Protein AF-A0A5B8VKL2-F1 (afdb_monomer)

pLDDT: mean 73.85, std 15.48, range [32.75, 89.12]

Sequence (93 aa):
MKSGGSGAKTGASWSDALDNIQVAIDGASTGDQVWVAQGAFNGLAANGFGFILKDGVSLYGGFAGTESAIDQRDLSVHTSTLRGGYSSEKDTR

Foldseek 3Di:
DDPDQPDPLQQPALSSPHPAQQVNQVSDDQQEEREDWADEEEAPPVVQFFHDHDHNYHYDYQHNSHDPDPVPGDCPPTPYHGGTDDPPPPPPD

InterPro domains:
  IPR011050 Pectin lyase fold/virulence factor [SSF51126] (3-69)

Structure (mmCIF, N/CA/C/O backbone):
data_AF-A0A5B8VKL2-F1
#
_entry.id   AF-A0A5B8VKL2-F1
#
loop_
_atom_site.group_PDB
_atom_site.id
_atom_site.type_symbol
_atom_site.label_atom_id
_atom_site.label_alt_id
_atom_site.label_comp_id
_atom_site.label_asym_id
_atom_site.label_entity_id
_atom_site.label_seq_id
_atom_site.pdbx_PDB_ins_code
_atom_site.Cartn_x
_atom_site.Cartn_y
_atom_site.Cartn_z
_atom_site.occupancy
_atom_site.B_iso_or_equiv
_atom_site.auth_seq_id
_atom_site.auth_comp_id
_atom_site.auth_asym_id
_atom_site.auth_atom_id
_atom_site.pdbx_PDB_model_num
ATOM 1 N N . MET A 1 1 ? -4.045 5.996 -12.979 1.00 37.94 1 MET A N 1
ATOM 2 C CA . MET A 1 1 ? -3.283 6.972 -12.172 1.00 37.94 1 MET A CA 1
ATOM 3 C C . MET A 1 1 ? -4.047 8.287 -12.228 1.00 37.94 1 MET A C 1
ATOM 5 O O . MET A 1 1 ? -4.105 8.879 -13.299 1.00 37.94 1 MET A O 1
ATOM 9 N N . LYS A 1 2 ? -4.745 8.689 -11.157 1.00 34.38 2 LYS A N 1
ATOM 10 C CA . LYS A 1 2 ? -5.396 10.005 -11.111 1.00 34.38 2 LYS A CA 1
ATOM 11 C C . LYS A 1 2 ? -4.461 10.962 -10.386 1.00 34.38 2 LYS A C 1
ATOM 13 O O . LYS A 1 2 ? -4.287 10.888 -9.180 1.00 34.38 2 LYS A O 1
ATOM 18 N N . SER A 1 3 ? -3.851 11.837 -11.170 1.00 52.72 3 SER A N 1
ATOM 19 C CA . SER A 1 3 ? -3.157 13.027 -10.703 1.00 52.72 3 SER A CA 1
ATOM 20 C C . SER A 1 3 ? -4.144 13.927 -9.956 1.00 52.72 3 SER A C 1
ATOM 22 O O . SER A 1 3 ? -5.068 14.459 -10.575 1.00 52.72 3 SER A O 1
ATOM 24 N N . GLY A 1 4 ? -3.963 14.085 -8.645 1.00 39.00 4 GLY A N 1
ATOM 25 C CA . GLY A 1 4 ? -4.687 15.084 -7.855 1.00 39.00 4 GLY A CA 1
ATOM 26 C C . GLY A 1 4 ? -5.159 14.588 -6.493 1.00 39.00 4 GLY A C 1
ATOM 27 O O . GLY A 1 4 ? -6.358 14.452 -6.280 1.00 39.00 4 GLY A O 1
ATOM 28 N N . GLY A 1 5 ? -4.223 14.362 -5.574 1.00 32.75 5 GLY A N 1
ATOM 29 C CA . GLY A 1 5 ? -4.498 14.217 -4.148 1.00 32.75 5 GLY A CA 1
ATOM 30 C C . GLY A 1 5 ? -3.473 15.037 -3.378 1.00 32.75 5 GLY A C 1
ATOM 31 O O . GLY A 1 5 ? -2.339 14.602 -3.211 1.00 32.75 5 GLY A O 1
ATOM 32 N N . SER A 1 6 ? -3.844 16.248 -2.963 1.00 38.75 6 SER A N 1
ATOM 33 C CA . SER A 1 6 ? -3.043 17.135 -2.104 1.00 38.75 6 SER A CA 1
ATOM 34 C C . SER A 1 6 ? -3.036 16.661 -0.647 1.00 38.75 6 SER A C 1
ATOM 36 O O . SER A 1 6 ? -3.203 17.455 0.274 1.00 38.75 6 SER A O 1
ATOM 38 N N . GLY A 1 7 ? -2.925 15.358 -0.441 1.00 39.69 7 GLY A N 1
ATOM 39 C CA . GLY A 1 7 ? -2.720 14.774 0.865 1.00 39.69 7 GLY A CA 1
ATOM 40 C C . GLY A 1 7 ? -1.217 14.680 1.144 1.00 39.69 7 GLY A C 1
ATOM 41 O O . GLY A 1 7 ? -0.412 14.731 0.215 1.00 39.69 7 GLY A O 1
ATOM 42 N N . ALA A 1 8 ? -0.803 14.583 2.403 1.00 45.38 8 ALA A N 1
ATOM 43 C CA . ALA A 1 8 ? 0.593 14.589 2.844 1.00 45.38 8 ALA A CA 1
ATOM 44 C C . ALA A 1 8 ? 1.502 13.501 2.207 1.00 45.38 8 ALA A C 1
ATOM 46 O O . ALA A 1 8 ? 2.686 13.445 2.535 1.00 45.38 8 ALA A O 1
ATOM 47 N N . LYS A 1 9 ? 0.978 12.658 1.298 1.00 50.84 9 LYS A N 1
ATOM 48 C CA . LYS A 1 9 ? 1.660 11.522 0.654 1.00 50.84 9 LYS A CA 1
ATOM 49 C C . LYS A 1 9 ? 2.278 10.589 1.688 1.00 50.84 9 LYS A C 1
ATOM 51 O O . LYS A 1 9 ? 3.378 10.079 1.516 1.00 50.84 9 LYS A O 1
ATOM 56 N N . THR A 1 10 ? 1.581 10.402 2.798 1.00 54.84 10 THR A N 1
ATOM 57 C CA . THR A 1 10 ? 2.039 9.562 3.904 1.00 54.84 10 THR A CA 1
ATOM 58 C C . THR A 1 10 ? 1.747 8.087 3.660 1.00 54.84 10 THR A C 1
ATOM 60 O O . THR A 1 10 ? 2.249 7.251 4.400 1.00 54.84 10 THR A O 1
ATOM 63 N N . GLY A 1 11 ? 0.917 7.750 2.662 1.00 58.41 11 GLY A N 1
ATOM 64 C CA . GLY A 1 11 ? 0.387 6.398 2.490 1.00 58.41 11 GLY A CA 1
ATOM 65 C C . GLY A 1 11 ? -0.640 6.002 3.558 1.00 58.41 11 GLY A C 1
ATOM 66 O O . GLY A 1 11 ? -1.049 4.849 3.593 1.00 58.41 11 GLY A O 1
ATOM 67 N N . ALA A 1 12 ? -1.074 6.938 4.414 1.00 65.19 12 ALA A N 1
ATOM 68 C CA . ALA A 1 12 ? -2.005 6.670 5.516 1.00 65.19 12 ALA A CA 1
ATOM 69 C C . ALA A 1 12 ? -3.471 6.506 5.069 1.00 65.19 12 ALA A C 1
ATOM 71 O O . ALA A 1 12 ? -4.320 6.088 5.852 1.00 65.19 12 ALA A O 1
ATOM 72 N N . SER A 1 13 ? -3.785 6.871 3.825 1.00 70.75 13 SER A N 1
ATOM 73 C CA . SER A 1 13 ? -5.112 6.749 3.229 1.00 70.75 13 SER A CA 1
ATOM 74 C C . SER A 1 13 ? -4.996 6.584 1.714 1.00 70.75 13 SER A C 1
ATOM 76 O O . SER A 1 13 ? -3.967 6.919 1.124 1.00 70.75 13 SER A O 1
ATOM 78 N N . TRP A 1 14 ? -6.065 6.140 1.053 1.00 77.56 14 TRP A N 1
ATOM 79 C CA . TRP A 1 14 ? -6.090 6.071 -0.411 1.00 77.56 14 TRP A CA 1
ATOM 80 C C . TRP A 1 14 ? -5.960 7.441 -1.089 1.00 77.56 14 TRP A C 1
ATOM 82 O O . TRP A 1 14 ? -5.364 7.541 -2.160 1.00 77.56 14 TRP A O 1
ATOM 92 N N . SER A 1 15 ? -6.452 8.510 -0.452 1.00 69.56 15 SER A N 1
ATOM 93 C CA . SER A 1 15 ? -6.239 9.892 -0.908 1.00 69.56 15 SER A CA 1
ATOM 94 C C . SER A 1 15 ? -4.791 10.373 -0.759 1.00 69.56 15 SER A C 1
ATOM 96 O O . SER A 1 15 ? -4.394 11.316 -1.442 1.00 69.56 15 SER A O 1
ATOM 98 N N . ASP A 1 16 ? -4.012 9.713 0.100 1.00 64.19 16 ASP A N 1
ATOM 99 C CA . ASP A 1 16 ? -2.596 9.966 0.392 1.00 64.19 16 ASP A CA 1
ATOM 100 C C . ASP A 1 16 ? -1.669 8.889 -0.193 1.00 64.19 16 ASP A C 1
ATOM 102 O O . ASP A 1 16 ? -0.508 8.785 0.219 1.00 64.19 16 ASP A O 1
ATOM 106 N N . ALA A 1 17 ? -2.182 8.055 -1.102 1.00 69.31 17 ALA A N 1
ATOM 107 C CA . ALA A 1 17 ? -1.462 6.896 -1.602 1.00 69.31 17 ALA A CA 1
ATOM 108 C C . ALA A 1 17 ? -0.125 7.293 -2.243 1.00 69.31 17 ALA A C 1
ATOM 110 O O . ALA A 1 17 ? -0.014 8.275 -2.983 1.00 69.31 17 ALA A O 1
ATOM 111 N N . LEU A 1 18 ? 0.900 6.496 -1.955 1.00 72.44 18 LEU A N 1
ATOM 112 C CA . LEU A 1 18 ? 2.221 6.648 -2.544 1.00 72.44 18 LEU A CA 1
ATOM 113 C C . LEU A 1 18 ? 2.265 5.982 -3.922 1.00 72.44 18 LEU A C 1
ATOM 115 O O . LEU A 1 18 ? 1.827 4.847 -4.093 1.00 72.44 18 LEU A O 1
ATOM 119 N N . ASP A 1 19 ? 2.886 6.659 -4.888 1.00 74.56 19 ASP A N 1
ATOM 120 C CA . ASP A 1 19 ? 3.096 6.125 -6.243 1.00 74.56 19 ASP A CA 1
ATOM 121 C C . ASP A 1 19 ? 4.212 5.057 -6.298 1.00 74.56 19 ASP A C 1
ATOM 123 O O . ASP A 1 19 ? 4.469 4.462 -7.345 1.00 74.56 19 ASP A O 1
ATOM 127 N N . ASN A 1 20 ? 4.902 4.818 -5.176 1.00 78.25 20 ASN A N 1
ATOM 128 C CA . ASN A 1 20 ? 6.020 3.888 -5.069 1.00 78.25 20 ASN A CA 1
ATOM 129 C C . ASN A 1 20 ? 5.875 2.997 -3.824 1.00 78.25 20 ASN A C 1
ATOM 131 O O . ASN A 1 20 ? 5.953 3.472 -2.691 1.00 78.25 20 ASN A O 1
ATOM 135 N N . ILE A 1 21 ? 5.723 1.690 -4.054 1.00 83.00 21 ILE A N 1
ATOM 136 C CA . ILE A 1 21 ? 5.581 0.679 -2.995 1.00 83.00 21 ILE A CA 1
ATOM 137 C C . ILE A 1 21 ? 6.838 0.602 -2.116 1.00 83.00 21 ILE A C 1
ATOM 139 O O . ILE A 1 21 ? 6.710 0.419 -0.911 1.00 83.00 21 ILE A O 1
ATOM 143 N N . GLN A 1 22 ? 8.043 0.774 -2.675 1.00 84.88 22 GLN A N 1
ATOM 144 C CA . GLN A 1 22 ? 9.275 0.734 -1.878 1.00 84.88 22 GLN A CA 1
ATOM 145 C C . GLN A 1 22 ? 9.323 1.893 -0.880 1.00 84.88 22 GLN A C 1
ATOM 147 O O . GLN A 1 22 ? 9.638 1.674 0.280 1.00 84.88 22 GLN A O 1
ATOM 152 N N . VAL A 1 23 ? 8.909 3.095 -1.292 1.00 83.12 23 VAL A N 1
ATOM 153 C CA . VAL A 1 23 ? 8.827 4.257 -0.388 1.00 83.12 23 VAL A CA 1
ATOM 154 C C . VAL A 1 23 ? 7.825 4.004 0.743 1.00 83.12 23 VAL A C 1
ATOM 156 O O . VAL A 1 23 ? 8.090 4.366 1.887 1.00 83.12 23 VAL A O 1
ATOM 159 N N . ALA A 1 24 ? 6.700 3.347 0.445 1.00 84.19 24 ALA A N 1
ATOM 160 C CA . ALA A 1 24 ? 5.714 2.980 1.460 1.00 84.19 24 ALA A CA 1
ATOM 161 C C . ALA A 1 24 ? 6.272 1.960 2.467 1.00 84.19 24 ALA A C 1
ATOM 163 O O . ALA A 1 24 ? 6.073 2.1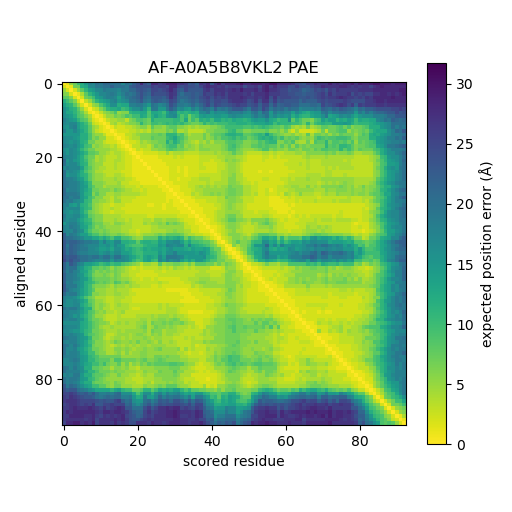15 3.669 1.00 84.19 24 ALA A O 1
ATOM 164 N N . ILE A 1 25 ? 7.008 0.949 1.992 1.00 84.19 25 ILE A N 1
ATOM 165 C CA . ILE A 1 25 ? 7.664 -0.033 2.864 1.00 84.19 25 ILE A CA 1
ATOM 166 C C . ILE A 1 25 ? 8.749 0.637 3.714 1.00 84.19 25 ILE A C 1
ATOM 168 O O . ILE A 1 25 ? 8.820 0.385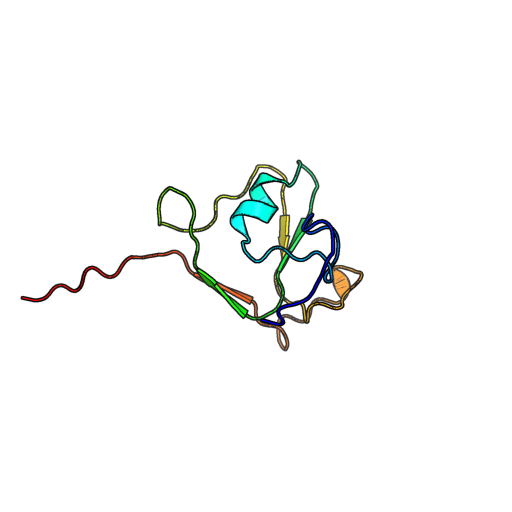 4.913 1.00 84.19 25 ILE A O 1
ATOM 172 N N . ASP A 1 26 ? 9.570 1.511 3.131 1.00 84.94 26 ASP A N 1
ATOM 173 C CA . ASP A 1 26 ? 10.677 2.165 3.833 1.00 84.94 26 ASP A CA 1
ATOM 174 C C . ASP A 1 26 ? 10.178 3.038 4.998 1.00 84.94 26 ASP A C 1
ATOM 176 O O . ASP A 1 26 ? 10.787 3.035 6.076 1.00 84.94 26 ASP A O 1
ATOM 180 N N . GLY A 1 27 ? 9.040 3.717 4.804 1.00 83.69 27 GLY A N 1
ATOM 181 C CA . GLY A 1 27 ? 8.363 4.531 5.818 1.00 83.69 27 GLY A CA 1
ATOM 182 C C . GLY A 1 27 ? 7.577 3.743 6.874 1.00 83.69 27 GLY A C 1
ATOM 183 O O . GLY A 1 27 ? 7.264 4.302 7.922 1.00 83.69 27 GLY A O 1
ATOM 184 N N . ALA A 1 28 ? 7.286 2.462 6.636 1.00 85.19 28 ALA A N 1
ATOM 185 C CA . ALA A 1 28 ? 6.531 1.615 7.556 1.00 85.19 28 ALA A CA 1
ATOM 186 C C . ALA A 1 28 ? 7.394 1.109 8.727 1.00 85.19 28 ALA A C 1
ATOM 188 O O . ALA A 1 28 ? 8.595 0.851 8.586 1.00 85.19 28 ALA A O 1
ATOM 189 N N . SER A 1 29 ? 6.778 0.937 9.891 1.00 85.25 29 SER A N 1
ATOM 190 C CA . SER A 1 29 ? 7.376 0.372 11.103 1.00 85.25 29 SER A CA 1
ATOM 191 C C . SER A 1 29 ? 6.940 -1.078 11.323 1.00 85.25 29 SER A C 1
ATOM 193 O O . SER A 1 29 ? 5.981 -1.562 10.732 1.00 85.25 29 SER A O 1
ATOM 195 N N . THR A 1 30 ? 7.650 -1.804 12.185 1.00 84.81 30 THR A N 1
ATOM 196 C CA . THR A 1 30 ? 7.268 -3.167 12.578 1.00 84.81 30 THR A CA 1
ATOM 197 C C . THR A 1 30 ? 5.827 -3.194 13.106 1.00 84.81 30 THR A C 1
ATOM 199 O O . THR A 1 30 ? 5.492 -2.456 14.028 1.00 84.81 30 THR A O 1
ATOM 202 N N . GLY A 1 31 ? 4.990 -4.060 12.531 1.00 84.25 31 GLY A N 1
ATOM 203 C CA . GLY A 1 31 ? 3.555 -4.163 12.808 1.00 84.25 31 GLY A CA 1
ATOM 204 C C . GLY A 1 31 ? 2.666 -3.448 11.785 1.00 84.25 31 GLY A C 1
ATOM 205 O O . GLY A 1 31 ? 1.472 -3.747 11.718 1.00 84.25 31 GLY A O 1
ATOM 206 N N . ASP A 1 32 ? 3.232 -2.566 10.959 1.00 85.81 32 ASP A N 1
ATOM 207 C CA . ASP A 1 32 ? 2.472 -1.820 9.960 1.00 85.81 32 ASP A CA 1
ATOM 208 C C . ASP A 1 32 ? 2.111 -2.675 8.741 1.00 85.81 32 ASP A C 1
ATOM 210 O O . ASP A 1 32 ? 2.741 -3.687 8.403 1.00 85.81 32 ASP A O 1
ATOM 214 N N . GLN A 1 33 ? 1.070 -2.220 8.049 1.00 86.31 33 GLN A N 1
ATOM 215 C CA . GLN A 1 33 ? 0.558 -2.841 6.841 1.00 86.31 33 GLN A CA 1
ATOM 216 C C . GLN A 1 33 ? 0.608 -1.846 5.686 1.00 86.31 33 GLN A C 1
ATOM 218 O O . GLN A 1 33 ? 0.095 -0.735 5.785 1.00 86.31 33 GLN A O 1
ATOM 223 N N . VAL A 1 34 ? 1.168 -2.277 4.564 1.00 87.75 34 VAL A N 1
ATOM 224 C CA . VAL A 1 34 ? 1.168 -1.538 3.304 1.00 87.75 34 VAL A CA 1
ATOM 225 C C . VAL A 1 34 ? 0.106 -2.149 2.399 1.00 87.75 34 VAL A C 1
ATOM 227 O O . VAL A 1 34 ? 0.164 -3.337 2.071 1.00 87.75 34 VAL A O 1
ATOM 230 N N . TRP A 1 35 ? -0.889 -1.353 2.015 1.00 88.25 35 TRP A N 1
ATOM 231 C CA . TRP A 1 35 ? -1.979 -1.787 1.142 1.00 88.25 35 TRP A CA 1
ATOM 232 C C . TRP A 1 35 ? -1.754 -1.266 -0.276 1.00 88.25 35 TRP A C 1
ATOM 234 O O . TRP A 1 35 ? -1.457 -0.094 -0.495 1.00 88.25 35 TRP A O 1
ATOM 244 N N . VAL A 1 36 ? -1.877 -2.160 -1.250 1.00 85.94 36 VAL A N 1
ATOM 245 C CA . VAL A 1 36 ? -1.565 -1.917 -2.656 1.00 85.94 36 VAL A CA 1
ATOM 246 C C . VAL A 1 36 ? -2.843 -2.069 -3.466 1.00 85.94 36 VAL A C 1
ATOM 248 O O . VAL A 1 36 ? -3.462 -3.134 -3.481 1.00 85.94 36 VAL A O 1
ATOM 251 N N . ALA A 1 37 ? -3.230 -1.003 -4.162 1.00 86.44 37 ALA A N 1
ATOM 252 C CA . ALA A 1 37 ? -4.354 -1.051 -5.086 1.00 86.44 37 ALA A CA 1
ATOM 253 C C . ALA A 1 37 ? -4.085 -2.025 -6.248 1.00 86.44 37 ALA A C 1
ATOM 255 O O . ALA A 1 37 ? -2.954 -2.455 -6.498 1.00 86.44 37 ALA A O 1
ATOM 256 N N . GLN A 1 38 ? -5.125 -2.373 -6.995 1.00 85.81 38 GLN A N 1
ATOM 257 C CA . GLN A 1 38 ? -4.984 -3.131 -8.228 1.00 85.81 38 GLN A CA 1
ATOM 258 C C . GLN A 1 38 ? -4.062 -2.407 -9.218 1.00 85.81 38 GLN A C 1
ATOM 260 O O . GLN A 1 38 ? -4.058 -1.177 -9.324 1.00 85.81 38 GLN A O 1
ATOM 265 N N . GLY A 1 39 ? -3.286 -3.177 -9.974 1.00 83.31 39 GLY A N 1
ATOM 266 C CA . GLY A 1 39 ? -2.345 -2.627 -10.945 1.00 83.31 39 GLY A CA 1
ATOM 267 C C . GLY A 1 39 ? -1.084 -3.461 -11.105 1.00 83.31 39 GLY A C 1
ATOM 268 O O . GLY A 1 39 ? -0.897 -4.478 -10.440 1.00 83.31 39 GLY A O 1
ATOM 269 N N . ALA A 1 40 ? -0.212 -3.024 -12.011 1.00 81.81 40 ALA A N 1
ATOM 270 C CA . ALA A 1 40 ? 1.095 -3.627 -12.236 1.00 81.81 40 ALA A CA 1
ATOM 271 C C . ALA A 1 40 ? 2.191 -2.693 -11.716 1.00 81.81 40 ALA A C 1
ATOM 273 O O . ALA A 1 40 ? 2.300 -1.552 -12.167 1.00 81.81 40 ALA A O 1
ATOM 274 N N . PHE A 1 41 ? 3.007 -3.193 -10.793 1.00 80.62 41 PHE A N 1
ATOM 275 C CA . PHE A 1 41 ? 4.056 -2.434 -10.123 1.00 80.62 41 PHE A CA 1
ATOM 276 C C . PHE A 1 41 ? 5.399 -3.105 -10.361 1.00 80.62 41 PHE A C 1
ATOM 278 O O . PHE A 1 41 ? 5.569 -4.296 -10.093 1.00 80.62 41 PHE A O 1
ATOM 285 N N . ASN A 1 42 ? 6.358 -2.332 -10.856 1.00 76.38 42 ASN A N 1
ATOM 286 C CA . ASN A 1 42 ? 7.718 -2.804 -11.062 1.00 76.38 42 ASN A CA 1
ATOM 287 C C . ASN A 1 42 ? 8.563 -2.414 -9.850 1.00 76.38 42 ASN A C 1
ATOM 289 O O . ASN A 1 42 ? 8.541 -1.260 -9.421 1.00 76.38 42 ASN A O 1
ATOM 293 N N . GLY A 1 43 ? 9.287 -3.383 -9.300 1.00 69.25 43 GLY A N 1
ATOM 294 C CA . GLY A 1 43 ? 10.227 -3.161 -8.215 1.00 69.25 43 GLY A CA 1
ATOM 295 C C . GLY A 1 43 ? 11.374 -2.279 -8.689 1.00 69.25 43 GLY A C 1
ATOM 296 O O . GLY A 1 43 ? 12.076 -2.626 -9.636 1.00 69.25 43 GLY A O 1
ATOM 297 N N . LEU A 1 44 ? 11.541 -1.137 -8.028 1.00 65.50 44 LEU A N 1
ATOM 298 C CA . LEU A 1 44 ? 12.627 -0.182 -8.254 1.00 65.50 44 LEU A CA 1
ATOM 299 C C . LEU A 1 44 ? 13.509 -0.059 -7.005 1.00 65.50 44 LEU A C 1
ATOM 301 O O . LEU A 1 44 ? 14.020 1.023 -6.721 1.00 65.50 44 LEU A O 1
ATOM 305 N N . ALA A 1 45 ? 13.666 -1.131 -6.215 1.00 63.06 45 ALA A N 1
ATOM 306 C CA . ALA A 1 45 ? 14.673 -1.119 -5.156 1.00 63.06 45 ALA A CA 1
ATOM 307 C C . ALA A 1 45 ? 16.045 -0.766 -5.754 1.00 63.06 45 ALA A C 1
ATOM 309 O O . ALA A 1 45 ? 16.298 -1.060 -6.922 1.00 63.06 45 ALA A O 1
ATOM 310 N N . ALA A 1 46 ? 16.938 -0.166 -4.959 1.00 59.38 46 ALA A N 1
ATOM 311 C CA . ALA A 1 46 ? 18.264 0.288 -5.408 1.00 59.38 46 ALA A CA 1
ATOM 312 C C . ALA A 1 46 ? 19.081 -0.808 -6.128 1.00 59.38 46 ALA A C 1
ATOM 314 O O . ALA A 1 46 ? 19.952 -0.524 -6.943 1.00 59.38 46 ALA A O 1
ATOM 315 N N . ASN A 1 47 ? 18.756 -2.066 -5.845 1.00 60.91 47 ASN A N 1
ATOM 316 C CA . ASN A 1 47 ? 19.366 -3.270 -6.385 1.00 60.91 47 ASN A CA 1
ATOM 317 C C . ASN A 1 47 ? 18.820 -3.630 -7.784 1.00 60.91 47 ASN A C 1
ATOM 319 O O . ASN A 1 47 ? 19.352 -4.523 -8.422 1.00 60.91 47 ASN A O 1
ATOM 323 N N . GLY A 1 48 ? 17.722 -3.023 -8.240 1.00 59.25 48 GLY A N 1
ATOM 324 C CA . GLY A 1 48 ? 17.046 -3.318 -9.509 1.00 59.25 48 GLY A CA 1
ATOM 325 C C . GLY A 1 48 ? 16.198 -4.597 -9.527 1.00 59.25 48 GLY A C 1
ATOM 326 O O . GLY A 1 48 ? 15.427 -4.786 -10.459 1.00 59.25 48 GLY A O 1
ATOM 327 N N . PHE A 1 49 ? 16.285 -5.453 -8.502 1.00 65.94 49 PHE A N 1
ATOM 328 C CA . PHE A 1 49 ? 15.747 -6.822 -8.550 1.00 65.94 49 PHE A CA 1
ATOM 329 C C . PHE A 1 49 ? 14.328 -7.018 -7.986 1.00 65.94 49 PHE A C 1
ATOM 331 O O . PHE A 1 49 ? 13.769 -8.105 -8.128 1.00 65.94 49 PHE A O 1
ATOM 338 N N . GLY A 1 50 ? 13.707 -6.022 -7.344 1.00 77.00 50 GLY A N 1
ATOM 339 C CA . GLY A 1 50 ? 12.380 -6.219 -6.744 1.00 77.00 50 GLY A CA 1
ATOM 340 C C . GLY A 1 50 ? 11.989 -5.222 -5.660 1.00 77.00 50 GLY A C 1
ATOM 341 O O . GLY A 1 50 ? 12.334 -4.045 -5.743 1.00 77.00 50 GLY A O 1
ATOM 342 N N . PHE A 1 51 ? 11.233 -5.717 -4.678 1.00 82.25 51 PHE A N 1
ATOM 343 C CA . PHE A 1 51 ? 10.791 -4.995 -3.484 1.00 82.25 51 PHE A CA 1
ATOM 344 C C . PHE A 1 51 ? 11.511 -5.573 -2.265 1.00 82.25 51 PHE A C 1
ATOM 346 O O . PHE A 1 51 ? 11.607 -6.794 -2.129 1.00 82.25 51 PHE A O 1
ATOM 353 N N . ILE A 1 52 ? 12.012 -4.712 -1.386 1.00 85.88 52 ILE A N 1
ATOM 354 C CA . ILE A 1 52 ? 12.668 -5.108 -0.138 1.00 85.88 52 ILE A CA 1
ATOM 355 C C . ILE A 1 52 ? 11.661 -4.912 0.989 1.00 85.88 52 ILE A C 1
ATOM 357 O O . ILE A 1 52 ? 11.267 -3.780 1.257 1.00 85.88 52 ILE A O 1
ATOM 361 N N . LEU A 1 53 ? 11.248 -6.006 1.631 1.00 84.50 53 LEU A N 1
ATOM 362 C CA . LEU A 1 53 ? 10.389 -5.969 2.814 1.00 84.50 53 LEU A CA 1
ATOM 363 C C . LEU A 1 53 ? 11.217 -5.704 4.075 1.00 84.50 53 LEU A C 1
ATOM 365 O O . LEU A 1 53 ? 12.312 -6.245 4.231 1.00 84.50 53 LEU A O 1
ATOM 369 N N . LYS A 1 54 ? 10.668 -4.896 4.986 1.00 86.62 54 LYS A N 1
ATOM 370 C CA . LYS A 1 54 ? 11.205 -4.710 6.339 1.00 86.62 54 LYS A CA 1
ATOM 371 C C . LYS A 1 54 ? 10.639 -5.770 7.274 1.00 86.62 54 LYS A C 1
ATOM 373 O O . LYS A 1 54 ? 9.500 -6.207 7.111 1.00 86.62 54 LYS A O 1
ATOM 378 N N . ASP A 1 55 ? 11.429 -6.147 8.273 1.00 89.12 55 ASP A N 1
ATOM 379 C CA . ASP A 1 55 ? 11.001 -7.125 9.268 1.00 89.12 55 ASP A CA 1
ATOM 380 C C . ASP A 1 55 ? 9.752 -6.641 10.028 1.00 89.12 55 ASP A C 1
ATOM 382 O O . ASP A 1 55 ? 9.684 -5.511 10.526 1.00 89.12 55 ASP A O 1
ATOM 386 N N . GLY A 1 56 ? 8.730 -7.498 10.048 1.00 84.19 56 GLY A N 1
ATOM 387 C CA . GLY A 1 56 ? 7.424 -7.216 10.640 1.00 84.19 56 GLY A CA 1
ATOM 388 C C . GLY A 1 56 ? 6.535 -6.226 9.879 1.00 84.19 56 GLY A C 1
ATOM 389 O O . GLY A 1 56 ? 5.488 -5.866 10.410 1.00 84.19 56 GLY A O 1
ATOM 390 N N . VAL A 1 57 ? 6.892 -5.803 8.662 1.00 85.94 57 VAL A N 1
ATOM 391 C CA . VAL A 1 57 ? 5.987 -5.048 7.775 1.00 85.94 57 VAL A CA 1
ATOM 392 C C . VAL A 1 57 ? 5.240 -6.018 6.867 1.00 85.94 57 VAL A C 1
ATOM 394 O O . VAL A 1 57 ? 5.842 -6.846 6.184 1.00 85.94 57 VAL A O 1
ATOM 397 N N . SER A 1 58 ? 3.914 -5.901 6.833 1.00 86.50 58 SER A N 1
ATOM 398 C CA . SER A 1 58 ? 3.067 -6.714 5.956 1.00 86.50 58 SER A CA 1
ATOM 399 C C . SER A 1 58 ? 2.704 -5.958 4.681 1.00 86.50 58 SER A C 1
ATOM 401 O O . SER A 1 58 ? 2.404 -4.770 4.733 1.00 86.50 58 SER A O 1
ATOM 403 N N . LEU A 1 59 ? 2.670 -6.646 3.539 1.00 86.75 59 LEU A N 1
ATOM 404 C CA . LEU A 1 59 ? 2.284 -6.073 2.247 1.00 86.75 59 LEU A CA 1
ATOM 405 C C . LEU A 1 59 ? 1.076 -6.823 1.678 1.00 86.75 59 LEU A C 1
ATOM 407 O O . LEU A 1 59 ? 1.127 -8.041 1.503 1.00 86.75 59 LEU A O 1
ATOM 411 N N . TYR A 1 60 ? 0.005 -6.098 1.355 1.00 87.88 60 TYR A N 1
ATOM 412 C CA . TYR A 1 60 ? -1.251 -6.668 0.871 1.00 87.88 60 TYR A CA 1
ATOM 413 C C . TYR A 1 60 ? -1.694 -6.015 -0.438 1.00 87.88 60 TYR A C 1
ATOM 415 O O . TYR A 1 60 ? -1.868 -4.806 -0.500 1.00 87.88 60 TYR A O 1
ATOM 423 N N . GLY A 1 61 ? -1.923 -6.824 -1.472 1.00 86.81 61 GLY A N 1
ATOM 424 C CA . GLY A 1 61 ? -2.664 -6.426 -2.676 1.00 86.81 61 GLY A CA 1
ATOM 425 C C . GLY A 1 61 ? -4.117 -6.899 -2.623 1.00 86.81 61 GLY A C 1
ATOM 426 O O . GLY A 1 61 ? -4.495 -7.617 -1.691 1.00 86.81 61 GLY A O 1
ATOM 427 N N . GLY A 1 62 ? -4.916 -6.574 -3.639 1.00 85.94 62 GLY A N 1
ATOM 428 C CA . GLY A 1 62 ? -6.329 -6.984 -3.669 1.00 85.94 62 GLY A CA 1
ATOM 429 C C . GLY A 1 62 ? -7.341 -5.864 -3.464 1.00 85.94 62 GLY A C 1
ATOM 430 O O . GLY A 1 62 ? -8.470 -6.163 -3.087 1.00 85.94 62 GLY A O 1
ATOM 431 N N . PHE A 1 63 ? -6.943 -4.603 -3.634 1.00 87.38 63 PHE A N 1
ATOM 432 C CA . PHE A 1 63 ? -7.759 -3.445 -3.264 1.00 87.38 63 PHE A CA 1
ATOM 433 C C . PHE A 1 63 ? -8.139 -2.577 -4.475 1.00 87.38 63 PHE A C 1
ATOM 435 O O . PHE A 1 63 ? -7.327 -2.354 -5.374 1.00 87.38 63 PHE A O 1
ATOM 442 N N . ALA A 1 64 ? -9.351 -2.035 -4.487 1.00 86.06 64 ALA A N 1
ATOM 443 C CA . ALA A 1 64 ? -9.842 -1.040 -5.436 1.00 86.06 64 ALA A CA 1
ATOM 444 C C . ALA A 1 64 ? -9.225 0.348 -5.208 1.00 86.06 64 ALA A C 1
ATOM 446 O O . ALA A 1 64 ? -9.147 1.152 -6.139 1.00 86.06 64 ALA A O 1
ATOM 447 N N . GLY A 1 65 ? -8.783 0.629 -3.982 1.00 82.69 65 GLY A N 1
ATOM 448 C CA . GLY A 1 65 ? -8.296 1.944 -3.586 1.00 82.69 65 GLY A CA 1
ATOM 449 C C . GLY A 1 65 ? -9.333 2.777 -2.829 1.00 82.69 65 GLY A C 1
ATOM 450 O O . GLY A 1 65 ? -9.292 4.005 -2.873 1.00 82.69 65 GLY A O 1
ATOM 451 N N . THR A 1 66 ? -10.302 2.123 -2.192 1.00 81.06 66 THR A N 1
ATOM 452 C CA . THR A 1 66 ? -11.392 2.773 -1.440 1.00 81.06 66 THR A CA 1
ATOM 453 C C . THR A 1 66 ? -11.707 2.077 -0.116 1.00 81.06 66 THR A C 1
ATOM 455 O O . THR A 1 66 ? -12.597 2.505 0.613 1.00 81.0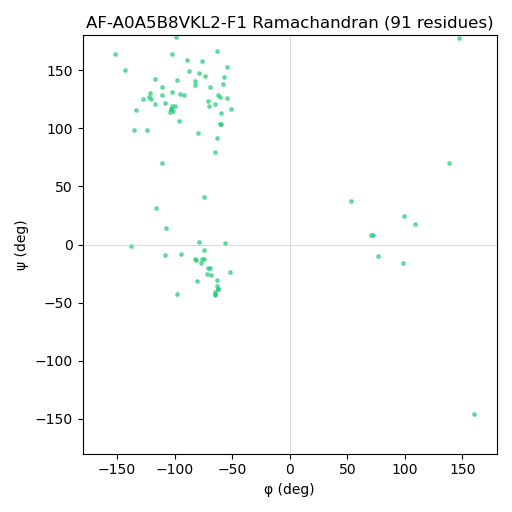6 66 THR A O 1
ATOM 458 N N . GLU A 1 67 ? -11.005 0.993 0.190 1.00 84.44 67 GLU A N 1
ATOM 459 C CA . GLU A 1 67 ? -11.226 0.143 1.351 1.00 84.44 67 GLU A CA 1
ATOM 460 C C . GLU A 1 67 ? -1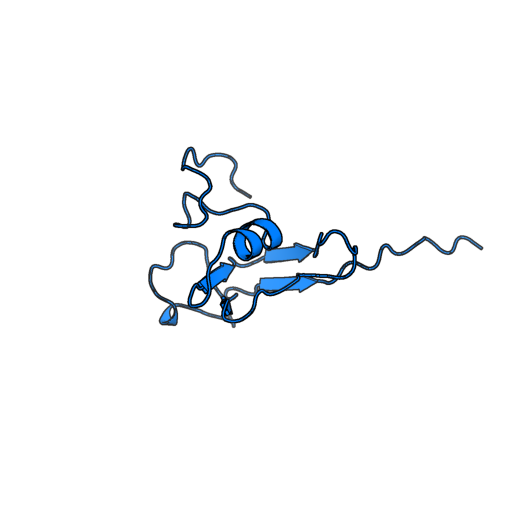0.763 0.800 2.652 1.00 84.44 67 GLU A C 1
ATOM 462 O O . GLU A 1 67 ? -9.742 1.483 2.701 1.00 84.44 67 GLU A O 1
ATOM 467 N N . SER A 1 68 ? -11.496 0.540 3.728 1.00 82.56 68 SER A N 1
ATOM 468 C CA . SER A 1 68 ? -11.178 0.961 5.093 1.00 82.56 68 SER A CA 1
ATOM 469 C C . SER A 1 68 ? -10.734 -0.199 5.989 1.00 82.56 68 SER A C 1
ATOM 471 O O . SER A 1 68 ? -10.325 0.038 7.123 1.00 82.56 68 SER A O 1
ATOM 473 N N . ALA A 1 69 ? -10.849 -1.446 5.519 1.00 80.94 69 ALA A N 1
ATOM 474 C CA . ALA A 1 69 ? -10.529 -2.646 6.286 1.00 80.94 69 ALA A CA 1
ATOM 475 C C . ALA A 1 69 ? -9.886 -3.742 5.409 1.00 80.94 69 ALA A C 1
ATOM 477 O O . ALA A 1 69 ? -10.134 -3.831 4.207 1.00 80.94 69 ALA A O 1
ATOM 478 N N . ILE A 1 70 ? -9.032 -4.574 6.017 1.00 82.56 70 ILE A N 1
ATOM 479 C CA . ILE A 1 70 ? -8.240 -5.599 5.308 1.00 82.56 70 ILE A CA 1
ATOM 480 C C . ILE A 1 70 ? -9.098 -6.738 4.734 1.00 82.56 70 ILE A C 1
ATOM 482 O O . ILE A 1 70 ? -8.713 -7.386 3.762 1.00 82.56 70 ILE A O 1
ATOM 486 N N . ASP A 1 71 ? -10.257 -6.988 5.333 1.00 87.25 71 ASP A N 1
ATOM 487 C CA . ASP A 1 71 ? -11.232 -8.002 4.931 1.00 87.25 71 ASP A CA 1
ATOM 488 C C . ASP A 1 71 ? -12.027 -7.612 3.677 1.00 87.25 71 ASP A C 1
ATOM 490 O O . ASP A 1 71 ? -12.647 -8.469 3.057 1.00 87.25 71 ASP A O 1
ATOM 494 N N . GLN A 1 72 ? -11.947 -6.351 3.246 1.00 85.69 72 GLN A N 1
ATOM 495 C 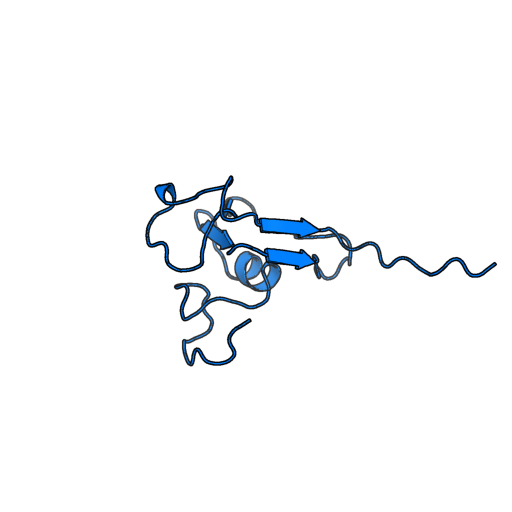CA . GLN A 1 72 ? -12.533 -5.880 1.989 1.00 85.69 72 GLN A CA 1
ATOM 496 C C . GLN A 1 72 ? -11.688 -6.245 0.756 1.00 85.69 72 GLN A C 1
ATOM 498 O O . GLN A 1 72 ? -12.047 -5.882 -0.363 1.00 85.69 72 GLN A O 1
ATOM 503 N N . ARG A 1 73 ? -10.569 -6.965 0.937 1.00 87.19 73 ARG A N 1
ATOM 504 C CA . ARG A 1 73 ? -9.743 -7.463 -0.170 1.00 87.19 73 ARG A CA 1
ATOM 505 C C . ARG A 1 73 ? -10.529 -8.423 -1.046 1.00 87.19 73 ARG A C 1
ATOM 507 O O . ARG A 1 73 ? -11.006 -9.455 -0.582 1.00 87.19 73 ARG A O 1
ATOM 514 N N . ASP A 1 74 ? -10.502 -8.154 -2.343 1.00 87.88 74 ASP A N 1
ATOM 515 C CA . ASP A 1 74 ? -10.987 -9.074 -3.360 1.00 87.88 74 ASP A CA 1
ATOM 516 C C . ASP A 1 74 ? -9.867 -9.355 -4.363 1.00 87.88 74 ASP A C 1
ATOM 518 O O . ASP A 1 74 ? -9.604 -8.585 -5.284 1.00 87.88 74 ASP A O 1
ATOM 522 N N . LEU A 1 75 ? -9.187 -10.487 -4.179 1.00 85.44 75 LEU A N 1
ATOM 523 C CA . LEU A 1 75 ? -8.092 -10.912 -5.056 1.00 85.44 75 LEU A CA 1
ATOM 524 C C . LEU A 1 75 ? -8.574 -11.350 -6.445 1.00 85.44 75 LEU A C 1
ATOM 526 O O . LEU A 1 75 ? -7.768 -11.386 -7.377 1.00 85.44 75 LEU A O 1
ATOM 530 N N . SER A 1 76 ? -9.858 -11.696 -6.576 1.00 86.12 76 SER A N 1
ATOM 531 C CA . SER A 1 76 ? -10.454 -12.130 -7.839 1.00 86.12 76 SER A CA 1
ATOM 532 C C . SER A 1 76 ? -10.815 -10.950 -8.738 1.00 86.12 76 SER A C 1
ATOM 534 O O . SER A 1 76 ? -10.714 -11.062 -9.959 1.00 86.12 76 SER A O 1
ATOM 536 N N . VAL A 1 77 ? -11.172 -9.813 -8.133 1.00 87.81 77 VAL A N 1
ATOM 537 C CA . VAL A 1 77 ? -11.555 -8.588 -8.845 1.00 87.81 77 VAL A CA 1
ATOM 538 C C . VAL A 1 77 ? -10.392 -7.597 -8.940 1.00 87.81 77 VAL A C 1
ATOM 540 O O . VAL A 1 77 ? -10.155 -7.033 -10.006 1.00 87.81 77 VAL A O 1
ATOM 543 N N . HIS A 1 78 ? -9.624 -7.409 -7.864 1.00 87.88 78 HIS A N 1
ATOM 544 C CA . HIS A 1 78 ? -8.631 -6.339 -7.744 1.00 87.88 78 HIS A CA 1
ATOM 545 C C . HIS A 1 78 ? -7.197 -6.880 -7.747 1.00 87.88 78 HIS A C 1
ATOM 547 O O . HIS A 1 78 ? -6.482 -6.858 -6.747 1.00 87.88 78 HIS A O 1
ATOM 553 N N . THR A 1 79 ? -6.730 -7.385 -8.886 1.00 85.62 79 THR A N 1
ATOM 554 C CA . THR A 1 79 ? -5.397 -8.000 -8.964 1.00 85.62 79 THR A CA 1
ATOM 555 C C . THR A 1 79 ? -4.262 -6.970 -8.867 1.00 85.62 79 THR A C 1
ATOM 557 O O . THR A 1 79 ? -4.131 -6.071 -9.702 1.00 85.62 79 THR A O 1
ATOM 560 N N . SER A 1 80 ? -3.368 -7.155 -7.893 1.00 84.94 80 SER A N 1
ATOM 561 C CA . SER A 1 80 ? -2.096 -6.426 -7.784 1.00 84.94 80 SER A CA 1
ATOM 562 C C . SER A 1 80 ? -0.949 -7.328 -8.245 1.00 84.94 80 SER A C 1
ATOM 564 O O . SER A 1 80 ? -0.677 -8.363 -7.644 1.00 84.94 80 SER A O 1
ATOM 566 N N . THR A 1 81 ? -0.266 -6.946 -9.322 1.00 83.75 81 THR A N 1
ATOM 567 C CA . THR A 1 81 ? 0.874 -7.685 -9.877 1.00 83.75 8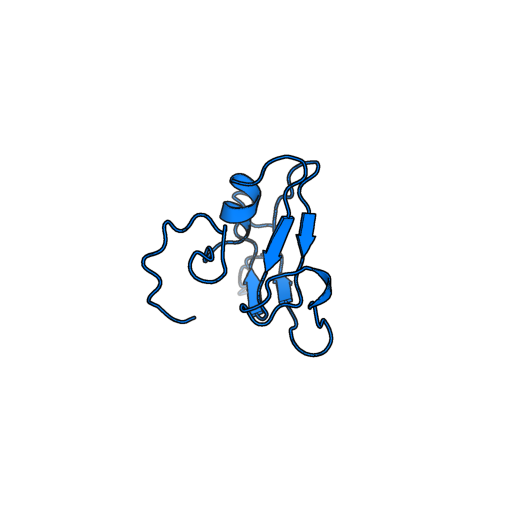1 THR A CA 1
ATOM 568 C C . THR A 1 81 ? 2.168 -6.972 -9.513 1.00 83.75 81 THR A C 1
ATOM 570 O O . THR A 1 81 ? 2.427 -5.873 -10.002 1.00 83.75 81 THR A O 1
ATOM 573 N N . LEU A 1 82 ? 2.999 -7.608 -8.689 1.00 82.38 82 LEU A N 1
ATOM 574 C CA . LEU A 1 82 ? 4.325 -7.111 -8.333 1.00 82.38 82 LEU A CA 1
ATOM 575 C C . LEU A 1 82 ? 5.366 -7.847 -9.174 1.00 82.38 82 LEU A C 1
ATOM 577 O O . LEU A 1 82 ? 5.472 -9.070 -9.115 1.00 82.38 82 LEU A O 1
ATOM 581 N N . ARG A 1 83 ? 6.120 -7.103 -9.983 1.00 77.06 83 ARG A N 1
ATOM 582 C CA . ARG A 1 83 ? 7.171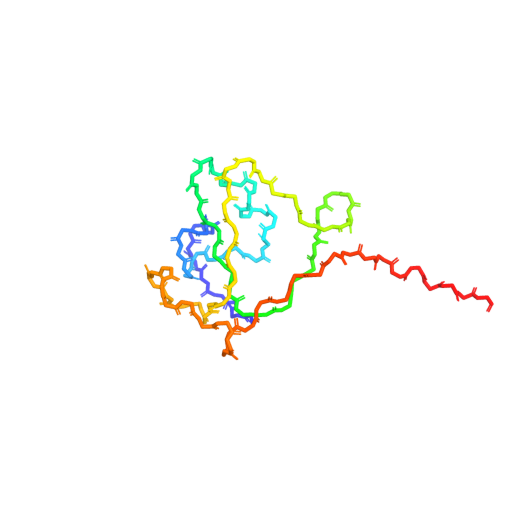 -7.650 -10.846 1.00 77.06 83 ARG A CA 1
ATOM 583 C C . ARG A 1 83 ? 8.534 -7.205 -10.342 1.00 77.06 83 ARG A C 1
ATOM 585 O O . ARG A 1 83 ? 8.758 -6.013 -10.146 1.00 77.06 83 ARG A O 1
ATOM 592 N N . GLY A 1 84 ? 9.444 -8.156 -10.160 1.00 69.00 84 GLY A N 1
ATOM 593 C CA . GLY A 1 84 ? 10.866 -7.853 -10.029 1.00 69.00 84 GLY A CA 1
ATOM 594 C C . GLY A 1 84 ? 11.414 -7.368 -11.367 1.00 69.00 84 GLY A C 1
ATOM 595 O O . GLY A 1 84 ? 11.070 -7.923 -12.413 1.00 69.00 84 GLY A O 1
ATOM 596 N N . GLY A 1 85 ? 12.213 -6.304 -11.347 1.00 62.53 85 GLY A N 1
ATOM 597 C CA . GLY A 1 85 ? 12.896 -5.829 -12.539 1.00 62.53 85 GLY A CA 1
ATOM 598 C C . GLY A 1 85 ? 13.987 -6.812 -12.955 1.00 62.53 85 GLY A C 1
ATOM 599 O O . GLY A 1 85 ? 14.942 -7.042 -12.223 1.00 62.53 85 GLY A O 1
ATOM 600 N N . TYR A 1 86 ? 13.875 -7.357 -14.160 1.00 53.31 86 TYR A N 1
ATOM 601 C CA . TYR A 1 86 ? 15.057 -7.610 -14.971 1.00 53.31 86 TYR A CA 1
ATOM 602 C C . TYR A 1 86 ? 15.058 -6.488 -15.999 1.00 53.31 86 TYR A C 1
ATOM 604 O O . TYR A 1 86 ? 14.121 -6.387 -16.795 1.00 53.31 86 TYR A O 1
ATOM 612 N N . SER A 1 87 ? 16.066 -5.614 -15.989 1.00 52.56 87 SER A N 1
ATOM 613 C CA . SER A 1 87 ? 16.376 -4.886 -17.213 1.00 52.56 87 SER A CA 1
ATOM 614 C C . SER A 1 87 ? 16.715 -5.963 -18.232 1.00 52.56 87 SER A C 1
ATOM 616 O O . SER A 1 87 ? 17.769 -6.588 -18.139 1.00 52.56 87 SER A O 1
ATOM 618 N N . SER A 1 88 ? 15.799 -6.260 -19.153 1.00 48.84 88 SER A N 1
ATOM 619 C CA . SER A 1 88 ? 16.167 -7.019 -20.336 1.00 48.84 88 SER A CA 1
ATOM 620 C C . SER A 1 88 ? 17.166 -6.142 -21.084 1.00 48.84 88 SER A C 1
ATOM 622 O O . SER A 1 88 ? 16.763 -5.260 -21.848 1.00 48.84 88 SER A O 1
ATOM 624 N N . GLU A 1 89 ? 18.461 -6.313 -20.816 1.00 53.81 89 GLU A N 1
ATOM 625 C CA . GLU A 1 89 ? 19.471 -5.942 -21.793 1.00 53.81 89 GLU A CA 1
ATOM 626 C C . GLU A 1 89 ? 19.029 -6.627 -23.078 1.00 53.81 89 GLU A C 1
ATOM 628 O O . GLU A 1 89 ? 18.840 -7.846 -23.127 1.00 53.81 89 GLU A O 1
ATOM 633 N N . LYS A 1 90 ? 18.718 -5.819 -24.093 1.00 51.41 90 LYS A N 1
ATOM 634 C CA . LYS A 1 90 ? 18.506 -6.356 -25.426 1.00 51.41 90 LYS A CA 1
ATOM 635 C C . LYS A 1 90 ? 19.828 -7.006 -25.807 1.00 51.41 90 LYS A C 1
ATOM 637 O O . LYS A 1 90 ? 20.773 -6.295 -26.133 1.00 51.41 90 LYS A O 1
ATOM 642 N N . ASP A 1 91 ? 19.885 -8.331 -25.756 1.00 53.72 91 ASP A N 1
ATOM 643 C CA . ASP A 1 91 ? 20.891 -9.115 -26.467 1.00 53.72 91 ASP A CA 1
ATOM 644 C C . ASP A 1 91 ? 20.634 -8.894 -27.966 1.00 53.72 91 ASP A C 1
ATOM 646 O O . ASP A 1 91 ? 19.933 -9.651 -28.633 1.00 53.72 91 ASP A O 1
ATOM 650 N N . THR A 1 92 ? 21.092 -7.754 -28.483 1.00 51.75 92 THR A N 1
ATOM 651 C CA . THR A 1 92 ? 21.290 -7.544 -29.914 1.00 51.75 92 THR A CA 1
ATOM 652 C C . THR A 1 92 ? 22.605 -8.216 -30.270 1.00 51.75 92 THR A C 1
ATOM 654 O O . THR A 1 92 ? 23.669 -7.634 -30.064 1.00 51.75 92 THR A O 1
ATOM 657 N N . ARG A 1 93 ? 22.503 -9.458 -30.746 1.00 59.44 93 ARG A N 1
ATOM 658 C CA . ARG A 1 93 ? 23.551 -10.130 -31.520 1.00 59.44 93 ARG A CA 1
ATOM 659 C C . ARG A 1 93 ? 23.483 -9.719 -32.981 1.00 59.44 93 ARG A C 1
ATOM 661 O O . ARG A 1 93 ? 22.348 -9.516 -33.471 1.00 59.44 93 ARG A O 1
#

Radius of gyration: 14.54 Å; Cα contacts (8 Å, |Δi|>4): 159; chains: 1; bounding box: 36×29×44 Å

Solvent-accessible surface area (backbone atoms only — not comparable to full-atom values): 5867 Å² total; per-residue (Å²): 136,83,91,84,54,98,42,90,52,73,49,85,40,67,64,14,54,56,98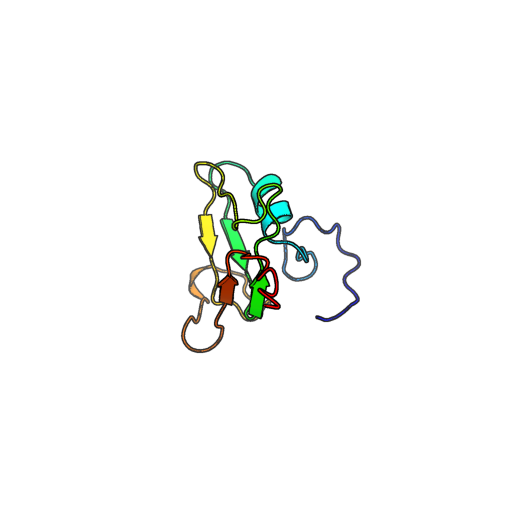,42,70,57,61,50,43,71,74,50,51,70,75,36,75,49,78,38,45,46,45,82,44,71,24,76,38,99,82,39,58,19,75,74,82,50,79,61,45,46,80,42,62,9,26,89,59,79,75,91,54,84,84,70,51,36,66,89,80,18,53,46,45,81,39,56,37,70,83,76,7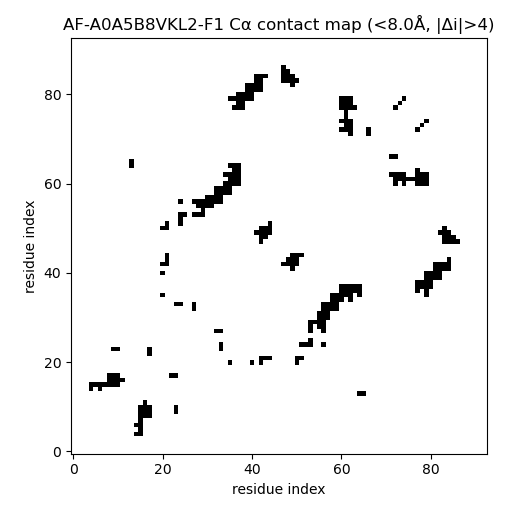3,78,83,79,126

Secondary structure (DSSP, 8-state):
------S---SSSGGG--S-HHHHHHHPPTT-EEEEESEEEE---TTSSS--PPTT-EEEEEE-S--SSGGG--TTTS-EEEEPPP-------

Organism: NCBI:txid496057

Mean predicted aligned error: 9.69 Å